Protein AF-A0A948DC99-F1 (afdb_monomer_lite)

Radius of gyration: 34.28 Å; chains: 1; bounding box: 78×72×81 Å

Secondary structure (DSSP, 8-state):
-B-SSSTTPBEEEE-TTT--EEEHHHHHHHS-SS--HHHHHHHHHHHHHHHHHTT------------------------------PPP-------------------PPPP-----PPPPP-PPPPP-----------PPPPP------------GGGS----------------HHHHHHT-

Foldseek 3Di:
DAAPVDGPFDFPAAAPPPRGTHGPVQCVVQVDPRHGPVVSVVVVVVVVCVVVVVVPPPPPPPPPPPPDDDDDDDDDDDDDDDDDDDDDDDPDPPPPPPPDPPPPDPVPDPDPPPPPDDPPPPDPDDPPPDPDDPPDPPDDDDDPDDPDDDPPDDPPPPDPPPPPPDPPDPDPPPPVVVVVVVD

Sequence (183 aa):
MDCDRHPGQTAIGRCLDCGNVICATCVAETGEVLRCASCHEQEVSRIASMMTAGVAKQPRAPRAPKQPREPRARGKKRKGEAEEEAPAPIPGQVMGAPQAPPVAGAQAPPPPVAVPGPPPPSVPGPPPVQPAAPQVPAGPPPPEAMQLREAAAAPPHLQPIQVPPGPVVAAPTADFEELMAEG

pLDDT: mean 71.88, std 16.25, range [45.41, 97.44]

Structure (mmCIF, N/CA/C/O backbone):
data_AF-A0A948DC99-F1
#
_entry.id   AF-A0A948DC99-F1
#
loop_
_atom_site.group_PDB
_atom_site.id
_atom_site.type_symbol
_atom_site.label_atom_id
_atom_site.label_alt_id
_atom_site.label_comp_id
_atom_site.label_asym_id
_atom_site.label_entity_id
_atom_site.label_seq_id
_atom_site.pdbx_PDB_ins_code
_atom_site.Cartn_x
_atom_site.Cartn_y
_atom_site.Cartn_z
_atom_site.occupancy
_atom_site.B_iso_or_equiv
_atom_site.auth_seq_id
_atom_site.auth_comp_id
_atom_site.auth_asym_id
_atom_site.auth_atom_id
_atom_site.pdbx_PDB_model_num
ATOM 1 N N . MET A 1 1 ? 5.212 -11.372 -18.193 1.00 83.88 1 MET A N 1
ATOM 2 C CA . MET A 1 1 ? 4.083 -11.707 -17.303 1.00 83.88 1 MET A CA 1
ATOM 3 C C . MET A 1 1 ? 3.341 -10.413 -17.072 1.00 83.88 1 MET A C 1
ATOM 5 O O . MET A 1 1 ? 3.980 -9.442 -16.676 1.00 83.88 1 MET A O 1
ATOM 9 N N . ASP A 1 2 ? 2.063 -10.381 -17.406 1.00 93.94 2 ASP A N 1
ATOM 10 C CA . ASP A 1 2 ? 1.227 -9.184 -17.316 1.00 93.94 2 ASP A CA 1
ATOM 11 C C . ASP A 1 2 ? 0.557 -9.109 -15.945 1.00 93.94 2 ASP A C 1
ATOM 13 O O . ASP A 1 2 ? 0.348 -10.136 -15.303 1.00 93.94 2 ASP A O 1
ATOM 17 N N . CYS A 1 3 ? 0.268 -7.902 -15.465 1.00 94.75 3 CYS A N 1
ATOM 18 C CA . CYS A 1 3 ? -0.409 -7.714 -14.183 1.00 94.75 3 CYS A CA 1
ATOM 19 C C . CYS A 1 3 ? -1.909 -8.028 -14.289 1.00 94.75 3 CYS A C 1
ATOM 21 O O . CYS A 1 3 ? -2.588 -7.484 -15.156 1.00 94.75 3 CYS A O 1
ATOM 23 N N . ASP A 1 4 ? -2.447 -8.819 -13.353 1.00 91.38 4 ASP A N 1
ATOM 24 C CA . ASP A 1 4 ? -3.874 -9.188 -13.321 1.00 91.38 4 ASP A CA 1
ATOM 25 C C . ASP A 1 4 ? -4.816 -7.985 -13.176 1.00 91.38 4 ASP A C 1
ATOM 27 O O . ASP A 1 4 ? -5.929 -7.985 -13.696 1.00 91.38 4 ASP A O 1
ATOM 31 N N . ARG A 1 5 ? -4.376 -6.940 -12.465 1.00 93.31 5 ARG A N 1
ATOM 32 C CA . ARG A 1 5 ? -5.185 -5.736 -12.213 1.00 93.31 5 ARG A CA 1
ATOM 33 C C . ARG A 1 5 ? -5.091 -4.713 -13.344 1.00 93.31 5 ARG A C 1
ATOM 35 O O . ARG A 1 5 ? -6.040 -3.973 -13.577 1.00 93.31 5 ARG A O 1
ATOM 42 N N . HIS A 1 6 ? -3.956 -4.678 -14.040 1.00 95.00 6 HIS A N 1
ATOM 43 C CA . HIS A 1 6 ? -3.679 -3.729 -15.114 1.00 95.00 6 HIS A CA 1
ATOM 44 C C . HIS A 1 6 ? -3.311 -4.493 -16.392 1.00 95.00 6 HIS A C 1
ATOM 46 O O . HIS A 1 6 ? -2.123 -4.742 -16.630 1.00 95.00 6 HIS A O 1
ATOM 52 N N . PRO A 1 7 ? -4.303 -4.875 -17.219 1.00 94.50 7 PRO A N 1
ATOM 53 C CA . PRO A 1 7 ? -4.042 -5.626 -18.439 1.00 94.50 7 PRO A CA 1
ATOM 54 C C . PRO A 1 7 ? -3.145 -4.824 -19.390 1.00 94.50 7 PRO A C 1
ATOM 56 O O . PRO A 1 7 ? -3.345 -3.628 -19.596 1.00 94.50 7 PRO A O 1
ATOM 59 N N . GLY A 1 8 ? -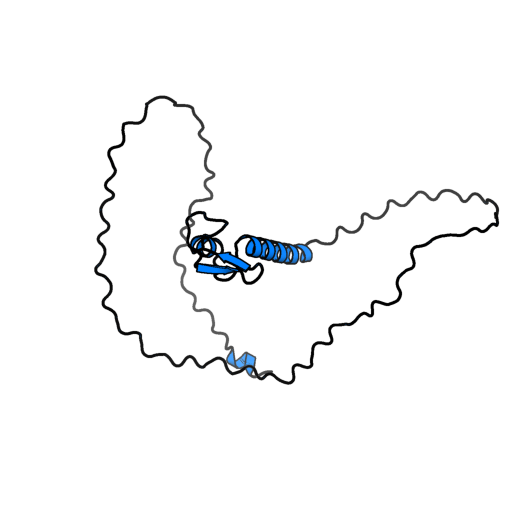2.138 -5.491 -19.959 1.00 95.62 8 GLY A N 1
ATOM 60 C CA . GLY A 1 8 ? -1.146 -4.881 -20.852 1.00 95.62 8 GLY A CA 1
ATOM 61 C C . GLY A 1 8 ? 0.017 -4.181 -20.144 1.00 95.62 8 GLY A C 1
ATOM 62 O O . GLY A 1 8 ? 0.932 -3.706 -20.816 1.00 95.62 8 GLY A O 1
ATOM 63 N N . GLN A 1 9 ? 0.024 -4.129 -18.807 1.00 96.94 9 GLN A N 1
ATOM 64 C CA . GLN A 1 9 ? 1.181 -3.657 -18.051 1.00 96.94 9 GLN A CA 1
ATOM 65 C C . GLN A 1 9 ? 2.099 -4.815 -17.672 1.00 96.94 9 GLN A C 1
ATOM 67 O O . GLN A 1 9 ? 1.670 -5.812 -17.086 1.00 96.94 9 GLN A O 1
ATOM 72 N N . THR A 1 10 ? 3.392 -4.642 -17.944 1.00 97.44 10 THR A N 1
ATOM 73 C CA . THR A 1 10 ? 4.410 -5.631 -17.579 1.00 97.44 10 THR A CA 1
ATOM 74 C C . THR A 1 10 ? 4.595 -5.655 -16.062 1.00 97.44 10 THR A C 1
ATOM 76 O O . THR A 1 10 ? 4.773 -4.616 -15.419 1.00 97.44 10 THR A O 1
ATOM 79 N N . ALA A 1 11 ? 4.557 -6.851 -15.478 1.00 96.94 11 ALA A N 1
ATOM 80 C CA . ALA A 1 11 ? 4.847 -7.039 -14.066 1.00 96.94 11 ALA A CA 1
ATOM 81 C C . ALA A 1 11 ? 6.334 -6.789 -13.774 1.00 96.94 11 ALA A C 1
ATOM 83 O O . ALA A 1 11 ? 7.209 -7.332 -14.448 1.00 96.94 11 ALA A O 1
ATOM 84 N N . ILE A 1 12 ? 6.604 -5.997 -12.738 1.00 95.94 12 ILE A N 1
ATOM 85 C CA . ILE A 1 12 ? 7.949 -5.670 -12.244 1.00 95.94 12 ILE A CA 1
ATOM 86 C C . ILE A 1 12 ? 8.356 -6.537 -11.047 1.00 95.94 12 ILE A C 1
ATOM 88 O O . ILE A 1 12 ? 9.539 -6.655 -10.746 1.00 95.94 12 ILE A O 1
ATOM 92 N N . GLY A 1 13 ? 7.390 -7.161 -10.368 1.00 95.62 13 GLY A N 1
ATOM 93 C CA . GLY A 1 13 ? 7.640 -7.957 -9.170 1.00 95.62 13 GLY A CA 1
ATOM 94 C C . GLY A 1 13 ? 6.459 -8.838 -8.778 1.00 95.62 13 GLY A C 1
ATOM 95 O O . GLY A 1 13 ? 5.474 -8.960 -9.513 1.00 95.62 13 GLY A O 1
ATOM 96 N N . ARG A 1 14 ? 6.570 -9.467 -7.606 1.00 97.12 14 ARG A N 1
ATOM 97 C CA . ARG A 1 14 ? 5.520 -10.288 -6.992 1.00 97.12 14 ARG A CA 1
ATOM 98 C C . ARG A 1 14 ? 5.263 -9.820 -5.567 1.00 97.12 14 ARG A C 1
ATOM 100 O O . ARG A 1 14 ? 6.194 -9.429 -4.870 1.00 97.12 14 ARG A O 1
ATOM 107 N N . CYS A 1 15 ? 4.006 -9.873 -5.151 1.00 96.94 15 CYS A N 1
ATOM 108 C CA . CYS A 1 15 ? 3.595 -9.548 -3.794 1.00 96.94 15 CYS A CA 1
ATOM 109 C C . CYS A 1 15 ? 4.148 -10.570 -2.805 1.00 96.94 15 CYS A C 1
ATOM 111 O O . CYS A 1 15 ? 4.040 -11.772 -3.043 1.00 96.94 15 CYS A O 1
ATOM 113 N N . LEU A 1 16 ? 4.704 -10.089 -1.693 1.00 97.44 16 LEU A N 1
ATOM 114 C CA . LEU A 1 16 ? 5.254 -10.950 -0.646 1.00 97.44 16 LEU A CA 1
ATOM 115 C C . LEU A 1 16 ? 4.183 -11.772 0.080 1.00 97.44 16 LEU A C 1
ATOM 117 O O . LEU A 1 16 ? 4.462 -12.896 0.481 1.00 97.44 16 LEU A O 1
ATOM 121 N N . ASP A 1 17 ? 2.968 -11.238 0.223 1.00 97.19 17 ASP A N 1
ATOM 122 C CA . ASP A 1 17 ? 1.907 -11.887 0.998 1.00 97.19 17 ASP A CA 1
ATOM 123 C C . ASP A 1 17 ? 1.141 -12.949 0.187 1.00 97.19 17 ASP A C 1
ATOM 125 O O . ASP A 1 17 ? 0.870 -14.038 0.685 1.00 97.19 17 ASP A O 1
ATOM 129 N N . CYS A 1 18 ? 0.795 -12.657 -1.074 1.00 97.12 18 CYS A N 1
ATOM 130 C CA . CYS A 1 18 ? -0.033 -13.547 -1.907 1.00 97.12 18 CYS A CA 1
ATOM 131 C C . CYS A 1 18 ? 0.663 -14.103 -3.158 1.00 97.12 18 CYS A C 1
ATOM 133 O O . CYS A 1 18 ? 0.107 -14.970 -3.826 1.00 97.12 18 CYS A O 1
ATOM 135 N N . GLY A 1 19 ? 1.852 -13.609 -3.518 1.00 96.50 19 GLY A N 1
ATOM 136 C CA . GLY A 1 19 ? 2.576 -14.035 -4.721 1.00 96.50 19 GLY A CA 1
ATOM 137 C C . GLY A 1 19 ? 2.069 -13.446 -6.045 1.00 96.50 19 GLY A C 1
ATOM 138 O O . GLY A 1 19 ? 2.703 -13.678 -7.077 1.00 96.50 19 GLY A O 1
ATOM 139 N N . ASN A 1 20 ? 0.981 -12.664 -6.034 1.00 96.25 20 ASN A N 1
ATOM 140 C CA . ASN A 1 20 ? 0.422 -12.040 -7.239 1.00 96.25 20 ASN A CA 1
ATOM 141 C C . ASN A 1 20 ? 1.401 -11.054 -7.885 1.00 96.25 20 ASN A C 1
ATOM 143 O O . ASN A 1 20 ? 2.177 -10.381 -7.203 1.00 96.25 20 ASN A O 1
ATOM 147 N N . VAL A 1 21 ? 1.345 -10.945 -9.209 1.00 96.19 21 VAL A N 1
ATOM 148 C CA . VAL A 1 21 ? 2.227 -10.080 -9.997 1.00 96.19 21 VAL A CA 1
ATOM 149 C C . VAL A 1 21 ? 1.848 -8.600 -9.871 1.00 96.19 21 VAL A C 1
ATOM 151 O O . VAL A 1 21 ? 0.682 -8.220 -9.982 1.00 96.19 21 VAL A O 1
ATOM 154 N N . ILE A 1 22 ? 2.849 -7.746 -9.652 1.00 97.12 22 ILE A N 1
ATOM 155 C CA . ILE A 1 22 ? 2.686 -6.303 -9.423 1.00 97.12 22 ILE A CA 1
ATOM 156 C C . ILE A 1 22 ? 3.314 -5.537 -10.594 1.00 97.12 22 ILE A C 1
ATOM 158 O O . ILE A 1 22 ? 4.442 -5.841 -10.981 1.00 97.12 22 ILE A O 1
ATOM 162 N N . CYS A 1 23 ? 2.619 -4.545 -11.158 1.00 97.44 23 CYS A N 1
ATOM 163 C CA . CYS A 1 23 ? 3.169 -3.611 -12.152 1.00 97.44 23 CYS A CA 1
ATOM 164 C C . CYS A 1 23 ? 3.537 -2.253 -11.530 1.00 97.44 23 CYS A C 1
ATOM 166 O O . CYS A 1 23 ? 3.160 -1.952 -10.398 1.00 97.44 23 CYS A O 1
ATOM 168 N N . ALA A 1 24 ? 4.230 -1.404 -12.295 1.00 96.75 24 ALA A N 1
ATOM 169 C CA . ALA A 1 24 ? 4.615 -0.058 -11.861 1.00 96.75 24 ALA A CA 1
ATOM 170 C C . ALA A 1 24 ? 3.414 0.819 -11.457 1.00 96.75 24 ALA A C 1
ATOM 172 O O . ALA A 1 24 ? 3.513 1.588 -10.507 1.00 96.75 24 ALA A O 1
ATOM 173 N N . THR A 1 25 ? 2.263 0.665 -12.122 1.00 97.00 25 THR A N 1
ATOM 174 C CA . THR A 1 25 ? 1.031 1.388 -11.770 1.00 97.00 25 THR A CA 1
ATOM 175 C C . THR A 1 25 ? 0.516 0.992 -10.389 1.00 97.00 25 THR A C 1
ATOM 177 O O . THR A 1 25 ? 0.200 1.868 -9.597 1.00 97.00 25 THR A O 1
ATOM 180 N N . CYS A 1 26 ? 0.513 -0.305 -10.053 1.00 95.88 26 CYS A N 1
ATOM 181 C CA . CYS A 1 26 ? 0.126 -0.752 -8.713 1.00 95.88 26 CYS A CA 1
ATOM 182 C C . CYS A 1 26 ? 1.015 -0.124 -7.629 1.00 95.88 26 CYS A C 1
ATOM 184 O O . CYS A 1 26 ? 0.493 0.306 -6.608 1.00 95.88 26 CYS A O 1
ATOM 186 N N . VAL A 1 27 ? 2.330 -0.038 -7.864 1.00 96.00 27 VAL A N 1
ATOM 187 C CA . VAL A 1 27 ? 3.274 0.588 -6.921 1.00 96.00 27 VAL A CA 1
ATOM 188 C C . VAL A 1 27 ? 3.043 2.096 -6.809 1.00 96.00 27 VAL A C 1
ATOM 190 O O . VAL A 1 27 ? 3.148 2.644 -5.718 1.00 96.00 27 VAL A O 1
ATOM 193 N N . ALA A 1 28 ? 2.697 2.776 -7.906 1.00 96.75 28 ALA A N 1
ATOM 194 C CA . ALA A 1 28 ? 2.371 4.202 -7.881 1.00 96.75 28 ALA A CA 1
ATOM 195 C C . ALA A 1 28 ? 1.075 4.502 -7.104 1.00 96.75 28 ALA A C 1
ATOM 197 O O . ALA A 1 28 ? 0.980 5.546 -6.466 1.00 96.75 28 ALA A O 1
ATOM 198 N N . GLU A 1 29 ? 0.092 3.597 -7.144 1.00 94.50 29 GLU A N 1
ATOM 199 C CA . GLU A 1 29 ? -1.175 3.751 -6.419 1.00 94.50 29 GLU A CA 1
ATOM 200 C C . GLU A 1 29 ? -1.051 3.444 -4.922 1.00 94.50 29 GLU A C 1
ATOM 202 O O . GLU A 1 29 ? -1.632 4.157 -4.107 1.00 94.50 29 GLU A O 1
ATOM 207 N N . THR A 1 30 ? -0.325 2.385 -4.546 1.00 94.94 30 THR A N 1
ATOM 208 C CA . THR A 1 30 ? -0.189 1.977 -3.135 1.00 94.94 30 THR A CA 1
ATOM 209 C C . THR A 1 30 ? 0.981 2.650 -2.426 1.00 94.94 30 THR A C 1
ATOM 211 O O . THR A 1 30 ? 0.988 2.721 -1.202 1.00 94.94 30 THR A O 1
ATOM 214 N N . GLY A 1 31 ? 1.993 3.107 -3.166 1.00 95.50 31 GLY A N 1
ATOM 215 C CA . GLY A 1 31 ? 3.270 3.551 -2.604 1.00 95.50 31 GLY A CA 1
ATOM 216 C C . GLY A 1 31 ? 4.145 2.410 -2.070 1.00 95.50 31 GLY A C 1
ATOM 217 O O . GLY A 1 31 ? 5.227 2.671 -1.547 1.00 95.50 31 GLY A O 1
ATOM 218 N N . GLU A 1 32 ? 3.722 1.148 -2.213 1.00 93.50 32 GLU A N 1
ATOM 219 C CA . GLU A 1 32 ? 4.455 -0.020 -1.721 1.00 93.50 32 GLU A CA 1
ATOM 220 C C . GLU A 1 32 ? 4.966 -0.902 -2.866 1.00 93.50 32 GLU A C 1
ATOM 222 O O . GLU A 1 32 ? 4.206 -1.404 -3.692 1.00 93.50 32 GLU A O 1
ATOM 227 N N . VAL A 1 33 ? 6.279 -1.152 -2.881 1.00 93.88 33 VAL A N 1
ATOM 228 C CA . VAL A 1 33 ? 6.959 -1.926 -3.939 1.00 93.88 33 VAL A CA 1
ATOM 229 C C . VAL A 1 33 ? 6.684 -3.435 -3.833 1.00 93.88 33 VAL A C 1
ATOM 231 O O . VAL A 1 33 ? 6.764 -4.157 -4.824 1.00 93.88 33 VAL A O 1
ATOM 234 N N . LEU A 1 34 ? 6.365 -3.924 -2.630 1.00 95.00 34 LEU A N 1
ATOM 235 C CA . LEU A 1 34 ? 6.350 -5.355 -2.296 1.00 95.00 34 LEU A CA 1
ATOM 236 C C . LEU A 1 34 ? 4.952 -5.911 -1.976 1.00 95.00 34 LEU A C 1
ATOM 238 O O . LEU A 1 34 ? 4.806 -7.114 -1.733 1.00 95.00 34 LEU A O 1
ATOM 242 N N . ARG A 1 35 ? 3.913 -5.068 -2.013 1.00 96.19 35 ARG A N 1
ATOM 243 C CA . ARG A 1 35 ? 2.524 -5.456 -1.741 1.00 96.19 35 ARG A CA 1
ATOM 244 C C . ARG A 1 35 ? 1.596 -5.092 -2.890 1.00 96.19 35 ARG A C 1
ATOM 246 O O . ARG A 1 35 ? 1.661 -4.001 -3.445 1.00 96.19 35 ARG A O 1
ATOM 253 N N . CYS A 1 36 ? 0.709 -6.019 -3.250 1.00 95.81 36 CYS A N 1
ATOM 254 C CA . CYS A 1 36 ? -0.364 -5.729 -4.195 1.00 95.81 36 CYS A CA 1
ATOM 255 C C . CYS A 1 36 ? -1.460 -4.889 -3.519 1.00 95.81 36 CYS A C 1
ATOM 257 O O . CYS A 1 36 ? -1.585 -4.881 -2.293 1.00 95.81 36 CYS A O 1
ATOM 259 N N . ALA A 1 37 ? -2.295 -4.228 -4.323 1.00 93.69 37 ALA A N 1
ATOM 260 C CA . ALA A 1 37 ? -3.352 -3.355 -3.816 1.00 93.69 37 ALA A CA 1
ATOM 261 C C . ALA A 1 37 ? -4.334 -4.068 -2.873 1.00 93.69 37 ALA A C 1
ATOM 263 O O . ALA A 1 37 ? -4.665 -3.529 -1.826 1.00 93.69 37 ALA A O 1
ATOM 264 N N . SER A 1 38 ? -4.723 -5.311 -3.170 1.00 95.06 38 SER A N 1
ATOM 265 C CA . SER A 1 38 ? -5.659 -6.059 -2.320 1.00 95.06 38 SER A CA 1
ATOM 266 C C . SER A 1 38 ? -5.080 -6.402 -0.944 1.00 95.06 38 SER A C 1
ATOM 268 O O . SER A 1 38 ? -5.785 -6.306 0.057 1.00 95.06 38 SER A O 1
ATOM 270 N N . CYS A 1 39 ? -3.801 -6.790 -0.866 1.00 96.81 39 CYS A N 1
ATOM 271 C CA . CYS A 1 39 ? -3.139 -7.038 0.419 1.00 96.81 39 CYS A CA 1
ATOM 272 C C . CYS A 1 39 ? -2.920 -5.733 1.193 1.00 96.81 39 CYS A C 1
AT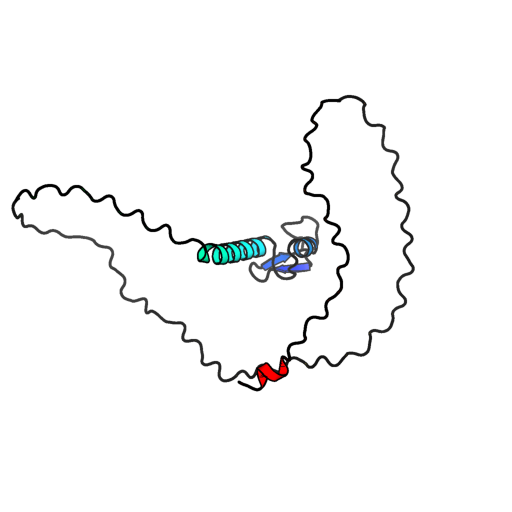OM 274 O O . CYS A 1 39 ? -3.105 -5.708 2.407 1.00 96.81 39 CYS A O 1
ATOM 276 N N . HIS A 1 40 ? -2.593 -4.643 0.494 1.00 96.19 40 HIS A N 1
ATOM 277 C CA . HIS A 1 40 ? -2.476 -3.319 1.097 1.00 96.19 40 HIS A CA 1
ATOM 278 C C . HIS A 1 40 ? -3.814 -2.839 1.693 1.00 96.19 40 HIS A C 1
ATOM 280 O O . HIS A 1 40 ? -3.855 -2.420 2.845 1.00 96.19 40 HIS A O 1
ATOM 286 N N . GLU A 1 41 ? -4.931 -2.973 0.971 1.00 95.56 41 GLU A N 1
ATOM 287 C CA . GLU A 1 41 ? -6.268 -2.615 1.474 1.00 95.56 41 GLU A CA 1
ATOM 288 C C . GLU A 1 41 ? -6.672 -3.431 2.709 1.00 95.56 41 GLU A C 1
ATOM 290 O O . GLU A 1 41 ? -7.229 -2.879 3.660 1.00 95.56 41 GLU A O 1
ATOM 295 N N . GLN A 1 42 ? -6.366 -4.733 2.728 1.00 97.31 42 GLN A N 1
ATOM 296 C CA . GLN A 1 42 ? -6.613 -5.581 3.898 1.00 97.31 42 GLN A CA 1
ATOM 297 C C . GLN A 1 42 ? -5.798 -5.128 5.111 1.00 97.31 42 GLN A C 1
ATOM 299 O O . GLN A 1 42 ? -6.336 -5.068 6.217 1.00 97.31 42 GLN A O 1
ATOM 304 N N . GLU A 1 43 ? -4.528 -4.775 4.912 1.00 96.25 43 GLU A N 1
ATOM 305 C CA . GLU A 1 43 ? -3.672 -4.283 5.990 1.00 96.25 43 GLU A CA 1
ATOM 306 C C . GLU A 1 43 ? -4.156 -2.925 6.514 1.00 96.25 43 GLU A C 1
ATOM 308 O O . GLU A 1 43 ? -4.326 -2.753 7.721 1.00 96.25 43 GLU A O 1
ATOM 313 N N . VAL A 1 44 ? -4.491 -1.987 5.624 1.00 96.19 44 VAL A N 1
ATOM 314 C CA . VAL A 1 44 ? -5.065 -0.689 6.010 1.00 96.19 44 VAL A CA 1
ATOM 315 C C . VAL A 1 44 ? -6.379 -0.880 6.773 1.00 96.19 44 VAL A C 1
ATOM 317 O O . VAL A 1 44 ? -6.584 -0.251 7.811 1.00 96.19 44 VAL A O 1
ATOM 320 N N . SER A 1 45 ? -7.253 -1.785 6.320 1.00 96.25 45 SER A N 1
ATOM 321 C CA . SER A 1 45 ? -8.507 -2.112 7.012 1.00 96.25 45 SER A CA 1
ATOM 322 C C . SER A 1 45 ? -8.264 -2.723 8.398 1.00 96.25 45 SER A C 1
ATOM 324 O O . SER A 1 45 ? -8.944 -2.373 9.372 1.00 96.25 45 SER A O 1
ATOM 326 N N . ARG A 1 46 ? -7.254 -3.589 8.526 1.00 96.12 46 ARG A N 1
ATOM 327 C CA . ARG A 1 46 ? -6.838 -4.181 9.802 1.00 96.12 46 ARG A CA 1
ATOM 328 C C . ARG A 1 46 ? -6.329 -3.117 10.771 1.00 96.12 46 ARG A C 1
ATOM 330 O O . ARG A 1 46 ? -6.788 -3.076 11.912 1.00 96.12 46 ARG A O 1
ATOM 337 N N . ILE A 1 47 ? -5.448 -2.228 10.313 1.00 95.25 47 ILE A N 1
ATOM 338 C CA . ILE A 1 47 ? -4.913 -1.118 11.113 1.00 95.25 47 ILE A CA 1
ATOM 339 C C . ILE A 1 47 ? -6.048 -0.179 11.538 1.00 95.25 47 ILE A C 1
ATOM 341 O O . ILE A 1 47 ? -6.166 0.145 12.720 1.00 95.25 47 ILE A O 1
ATOM 345 N N . ALA A 1 48 ? -6.938 0.193 10.613 1.00 94.88 48 ALA A N 1
ATOM 346 C CA . ALA A 1 48 ? -8.096 1.035 10.907 1.00 94.88 48 ALA A CA 1
ATOM 347 C C . ALA A 1 48 ? -9.019 0.399 11.959 1.00 94.88 48 ALA A C 1
ATOM 349 O O . ALA A 1 48 ? -9.496 1.079 12.874 1.00 94.88 48 ALA A O 1
ATOM 350 N N . SER A 1 49 ? -9.223 -0.918 11.877 1.00 93.81 49 SER A N 1
ATOM 351 C CA . SER A 1 49 ? -9.998 -1.675 12.865 1.00 93.81 49 SER A CA 1
ATOM 352 C C . SER A 1 49 ? -9.328 -1.660 14.239 1.00 93.81 49 SER A C 1
ATOM 354 O O . SER A 1 49 ? -10.001 -1.429 15.242 1.00 93.81 49 SER A O 1
ATOM 356 N N . MET A 1 50 ? -8.005 -1.837 14.300 1.00 91.50 50 MET A N 1
ATOM 357 C CA . MET A 1 50 ? -7.246 -1.784 15.556 1.00 91.50 50 MET A CA 1
ATOM 358 C C . MET A 1 50 ? -7.260 -0.386 16.185 1.00 91.50 50 MET A C 1
ATOM 360 O O . MET A 1 50 ? -7.432 -0.264 17.397 1.00 91.50 50 MET A O 1
ATOM 364 N N . MET A 1 51 ? -7.150 0.668 15.372 1.00 93.06 51 MET A N 1
ATOM 365 C CA . MET A 1 51 ? -7.226 2.054 15.848 1.00 93.06 51 MET A CA 1
ATOM 366 C C . MET A 1 51 ? -8.628 2.412 16.356 1.00 93.06 51 MET A C 1
ATOM 368 O O . MET A 1 51 ? -8.771 3.071 17.385 1.00 93.06 51 MET A O 1
ATOM 372 N N . THR A 1 52 ? -9.676 1.938 15.677 1.00 86.06 52 THR A N 1
ATOM 373 C CA . THR A 1 52 ? -11.068 2.241 16.050 1.00 86.06 52 THR A CA 1
ATOM 374 C C . THR A 1 52 ? -11.532 1.429 17.265 1.00 86.06 52 THR A C 1
ATOM 376 O O . THR A 1 52 ? -12.278 1.939 18.107 1.00 86.06 52 THR A O 1
ATOM 379 N N . ALA A 1 53 ? -11.058 0.188 17.416 1.00 76.19 53 ALA A N 1
ATOM 380 C CA . ALA A 1 53 ? -11.422 -0.690 18.530 1.00 76.19 53 ALA A CA 1
ATOM 381 C C . ALA A 1 53 ? -11.003 -0.140 19.908 1.00 76.19 53 ALA A C 1
ATOM 383 O O . ALA A 1 53 ? -11.654 -0.447 20.904 1.00 76.19 53 ALA A O 1
ATOM 384 N N . GLY A 1 54 ? -9.972 0.711 19.976 1.00 67.56 54 GLY A N 1
ATOM 385 C CA . GLY A 1 54 ? -9.546 1.362 21.221 1.00 67.56 54 GLY A CA 1
ATOM 386 C C . GLY A 1 54 ? -10.445 2.516 21.688 1.00 67.56 54 GLY A C 1
ATOM 387 O O . GLY A 1 54 ? -10.426 2.868 22.867 1.00 67.56 54 GLY A O 1
ATOM 388 N N . VAL A 1 55 ? -11.251 3.102 20.794 1.00 63.03 55 VAL A N 1
ATOM 389 C CA . VAL A 1 55 ? -12.071 4.301 21.083 1.00 63.03 55 VAL A CA 1
ATOM 390 C C . VAL A 1 55 ? -13.554 3.967 21.238 1.00 63.03 55 VAL A C 1
ATOM 392 O O . VAL A 1 55 ? -14.316 4.743 21.827 1.00 63.03 55 VAL A O 1
ATOM 395 N N . ALA A 1 56 ? -13.979 2.786 20.789 1.00 60.47 56 ALA A N 1
ATOM 396 C CA . ALA A 1 56 ? -15.299 2.268 21.097 1.00 60.47 56 ALA A CA 1
ATOM 397 C C . ALA A 1 56 ? -15.369 1.944 22.597 1.00 60.47 56 ALA A C 1
ATOM 399 O O . ALA A 1 56 ? -15.137 0.811 23.020 1.00 60.47 56 ALA A O 1
ATOM 400 N N . LYS A 1 57 ? -15.715 2.952 23.416 1.00 63.44 57 LYS A N 1
ATOM 401 C CA . LYS A 1 57 ? -16.304 2.745 24.743 1.00 63.44 57 LYS A CA 1
ATOM 402 C C . LYS A 1 57 ? -17.335 1.651 24.554 1.00 63.44 57 LYS A C 1
ATOM 404 O O . LYS A 1 57 ? -18.351 1.903 23.904 1.00 63.44 57 LYS A O 1
ATOM 409 N N . GLN A 1 58 ? -17.032 0.455 25.063 1.00 65.81 58 GLN A N 1
ATOM 410 C CA . GLN A 1 58 ? -17.945 -0.674 25.007 1.00 65.81 58 GLN A CA 1
ATOM 411 C C . GLN A 1 58 ? -19.328 -0.124 25.353 1.00 65.81 58 GLN A C 1
ATOM 413 O O . GLN A 1 58 ? -19.440 0.516 26.410 1.00 65.81 58 GLN A O 1
ATOM 418 N N . PRO A 1 59 ? -20.342 -0.257 24.476 1.00 65.81 59 PRO A N 1
ATOM 419 C CA . PRO A 1 59 ? -21.679 0.192 24.805 1.00 65.81 59 PRO A CA 1
ATOM 420 C C . PRO A 1 59 ? -22.019 -0.507 26.108 1.00 65.81 59 PRO A C 1
ATOM 422 O O . PRO A 1 59 ? -22.114 -1.734 26.157 1.00 65.81 59 PRO A O 1
ATOM 425 N N . ARG A 1 60 ? -22.053 0.278 27.193 1.00 70.88 60 ARG A N 1
ATOM 426 C CA . ARG A 1 60 ? -22.326 -0.223 28.535 1.00 70.88 60 ARG A CA 1
ATOM 427 C C . ARG A 1 60 ? -23.588 -1.041 28.374 1.00 70.88 60 ARG A C 1
ATOM 429 O O . ARG A 1 60 ? -24.595 -0.458 27.970 1.00 70.88 60 ARG A O 1
ATOM 436 N N . ALA A 1 61 ? -23.490 -2.355 28.602 1.00 70.50 61 ALA A N 1
ATOM 437 C CA . ALA A 1 61 ? -24.597 -3.269 28.375 1.00 70.50 61 ALA A CA 1
ATOM 438 C C . ALA A 1 61 ? -25.863 -2.601 28.926 1.00 70.50 61 ALA A C 1
ATOM 440 O O . ALA A 1 61 ? -25.829 -2.163 30.088 1.00 70.50 61 ALA A O 1
ATOM 441 N N . PRO A 1 62 ? -26.905 -2.394 28.094 1.00 73.06 62 PRO A N 1
ATOM 442 C CA . PRO A 1 62 ? -28.108 -1.709 28.531 1.00 73.06 62 PRO A CA 1
ATOM 443 C C . PRO A 1 62 ? -28.551 -2.418 29.798 1.00 73.06 62 PRO A C 1
ATOM 445 O O . PRO A 1 62 ? -28.746 -3.634 29.790 1.00 73.06 62 PRO A O 1
ATOM 448 N N . ARG A 1 63 ? -28.563 -1.681 30.919 1.00 73.19 63 ARG A N 1
ATOM 449 C CA . ARG A 1 63 ? -28.906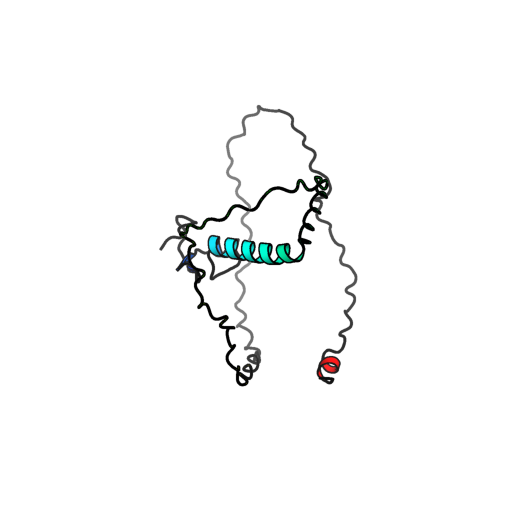 -2.249 32.223 1.00 73.19 63 ARG A CA 1
ATOM 450 C C . ARG A 1 63 ? -30.208 -2.999 32.019 1.00 73.19 63 ARG A C 1
ATOM 452 O O . ARG A 1 63 ? -31.197 -2.366 31.654 1.00 73.19 63 ARG A O 1
ATOM 459 N N . ALA A 1 64 ? -30.167 -4.321 32.196 1.00 74.62 64 ALA A N 1
ATOM 460 C CA . ALA A 1 64 ? -31.333 -5.159 31.994 1.00 74.62 64 ALA A CA 1
ATOM 461 C C . ALA A 1 64 ? -32.506 -4.506 32.743 1.00 74.62 64 ALA A C 1
ATOM 463 O O . ALA A 1 64 ? -32.342 -4.176 33.929 1.00 74.62 64 ALA A O 1
ATOM 464 N N . PRO A 1 65 ? -33.637 -4.228 32.069 1.00 74.31 65 PRO A N 1
ATOM 465 C CA . PRO A 1 65 ? -34.798 -3.663 32.733 1.00 74.31 65 PRO A CA 1
ATOM 466 C C . PRO A 1 65 ? -35.123 -4.583 33.905 1.00 74.31 65 PRO A C 1
ATOM 468 O O . PRO A 1 65 ? -35.258 -5.794 33.724 1.00 74.31 65 PRO A O 1
ATOM 471 N N . LYS A 1 66 ? -35.136 -4.017 35.120 1.00 71.00 66 LYS A N 1
ATOM 472 C CA . LYS A 1 66 ? -35.460 -4.741 36.352 1.00 71.00 66 LYS A CA 1
ATOM 473 C C . LYS A 1 66 ? -36.765 -5.482 36.103 1.00 71.00 66 LYS A C 1
ATOM 475 O O . LYS A 1 66 ? -37.814 -4.847 36.049 1.00 71.00 66 LYS A O 1
ATOM 480 N N . GLN A 1 67 ? -36.687 -6.798 35.921 1.00 69.44 67 GLN A N 1
ATOM 481 C CA . GLN A 1 67 ? -37.892 -7.587 35.759 1.00 69.44 67 GLN A CA 1
ATOM 482 C C . GLN A 1 67 ? -38.738 -7.416 37.028 1.00 69.44 67 GLN A C 1
ATOM 484 O O . GLN A 1 67 ? -38.198 -7.539 38.138 1.00 69.44 67 GLN A O 1
ATOM 489 N N . PRO A 1 68 ? -40.032 -7.080 36.891 1.00 70.12 68 PRO A N 1
ATOM 490 C CA . PRO A 1 68 ? -40.967 -7.090 38.001 1.00 70.12 68 PRO A CA 1
ATOM 491 C C . PRO A 1 68 ? -40.900 -8.461 38.672 1.00 70.12 68 PRO A C 1
ATOM 493 O O . PRO A 1 68 ? -41.078 -9.488 38.024 1.00 70.12 68 PRO A O 1
ATOM 496 N N . ARG A 1 69 ? -40.570 -8.485 39.967 1.00 60.34 69 ARG A N 1
ATOM 497 C CA . ARG A 1 69 ? -40.558 -9.716 40.757 1.00 60.34 69 ARG A CA 1
ATOM 498 C C . ARG A 1 69 ? -41.961 -10.309 40.750 1.00 60.34 69 ARG A C 1
ATOM 500 O O . ARG A 1 69 ? -42.840 -9.793 41.436 1.00 60.34 69 ARG A O 1
ATOM 507 N N . GLU A 1 70 ? -42.147 -11.407 40.031 1.00 61.84 70 GLU A N 1
ATOM 508 C CA . GLU A 1 70 ? -43.346 -12.216 40.185 1.00 61.84 70 GLU A CA 1
ATOM 509 C C . GLU A 1 70 ? -43.362 -12.860 41.586 1.00 61.84 70 GLU A C 1
ATOM 511 O O . GLU A 1 70 ? -42.323 -13.320 42.088 1.00 6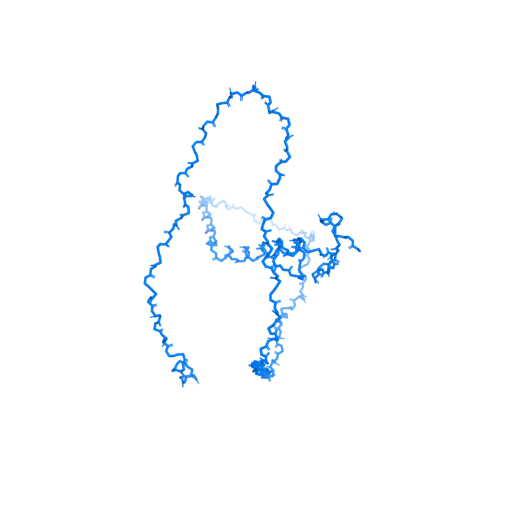1.84 70 GLU A O 1
ATOM 516 N N . PRO A 1 71 ? -44.520 -12.870 42.268 1.00 59.25 71 PRO A N 1
ATOM 517 C CA . PRO A 1 71 ? -44.664 -13.492 43.573 1.00 59.25 71 PRO A CA 1
ATOM 518 C C . PRO A 1 71 ? -44.503 -15.012 43.454 1.00 59.25 71 PRO A C 1
ATOM 520 O O . PRO A 1 71 ? -45.185 -15.688 42.688 1.00 59.25 71 PRO A O 1
ATOM 523 N N . ARG A 1 72 ? -43.578 -15.554 44.251 1.00 51.97 72 ARG A N 1
ATOM 524 C CA . ARG A 1 72 ? -43.262 -16.983 44.342 1.00 51.97 72 ARG A CA 1
ATOM 525 C C . ARG A 1 72 ? -44.509 -17.819 44.648 1.00 51.97 72 ARG A C 1
ATOM 527 O O . ARG A 1 72 ? -44.940 -17.887 45.798 1.00 51.97 72 ARG A O 1
ATOM 534 N N . ALA A 1 73 ? -45.002 -18.555 43.657 1.00 49.94 73 ALA A N 1
ATOM 535 C CA . ALA A 1 73 ? -45.882 -19.691 43.887 1.00 49.94 73 ALA A CA 1
ATOM 536 C C . ALA A 1 73 ? -45.041 -20.919 44.278 1.00 49.94 73 ALA A C 1
ATOM 538 O O . ALA A 1 73 ? -44.202 -21.408 43.521 1.00 49.94 73 ALA A O 1
ATOM 539 N N . ARG A 1 74 ? -45.257 -21.417 45.501 1.00 55.88 74 ARG A N 1
ATOM 540 C CA . ARG A 1 74 ? -44.777 -22.724 45.975 1.00 55.88 74 ARG A CA 1
ATOM 541 C C . ARG A 1 74 ? -45.339 -23.825 45.067 1.00 55.88 74 ARG A C 1
ATOM 543 O O . ARG A 1 74 ? -46.540 -24.067 45.089 1.00 55.88 74 ARG A O 1
ATOM 550 N N . GLY A 1 75 ? -44.479 -24.541 44.344 1.00 52.69 75 GLY A N 1
ATOM 551 C CA . GLY A 1 75 ? -44.904 -25.627 43.458 1.00 52.69 75 GLY A CA 1
ATOM 552 C C . GLY A 1 75 ? -43.888 -26.761 43.338 1.00 52.69 75 GLY A C 1
ATOM 553 O O . GLY A 1 75 ? -42.986 -26.699 42.522 1.00 52.69 75 GLY A O 1
ATOM 554 N N . LYS A 1 76 ? -44.068 -27.776 44.191 1.00 52.28 76 LYS A N 1
ATOM 555 C CA . LYS A 1 76 ? -43.756 -29.214 44.042 1.00 52.28 76 LYS A CA 1
ATOM 556 C C . LYS A 1 76 ? -42.562 -29.665 43.171 1.00 52.28 76 LYS A C 1
ATOM 558 O O . LYS A 1 76 ? -42.627 -29.708 41.950 1.00 52.28 76 LYS A O 1
ATOM 563 N N . LYS A 1 77 ? -41.577 -30.238 43.882 1.00 53.03 77 LYS A N 1
ATOM 564 C CA . LYS A 1 77 ? -40.692 -31.344 43.470 1.00 53.03 77 LYS A CA 1
ATOM 565 C C . LYS A 1 77 ? -41.376 -32.308 42.486 1.00 53.03 77 LYS A C 1
ATOM 567 O O . LYS A 1 77 ? -42.350 -32.966 42.860 1.00 53.03 77 LYS A O 1
ATOM 572 N N . ARG A 1 78 ? -40.775 -32.499 41.312 1.00 53.22 78 ARG A N 1
ATOM 573 C CA . ARG A 1 78 ? -40.793 -33.779 40.598 1.00 53.22 78 ARG A CA 1
ATOM 574 C C . ARG A 1 78 ? -39.364 -34.193 40.259 1.00 53.22 78 ARG A C 1
ATOM 576 O O . ARG A 1 78 ? -38.510 -33.361 39.985 1.00 53.22 78 ARG A O 1
ATOM 583 N N . LYS A 1 79 ? -39.158 -35.492 40.433 1.00 58.19 79 LYS A N 1
ATOM 584 C CA . LYS A 1 79 ? -37.940 -36.296 40.365 1.00 58.19 79 LYS A CA 1
ATOM 585 C C . LYS A 1 79 ? -37.999 -37.089 39.051 1.00 58.19 79 LYS A C 1
ATOM 587 O O . LYS A 1 79 ? -39.091 -37.545 38.715 1.00 58.19 79 LYS A O 1
ATOM 592 N N . GLY A 1 80 ? -36.859 -37.258 38.383 1.00 49.34 80 GLY A N 1
ATOM 593 C CA . GLY A 1 80 ? -36.656 -38.043 37.150 1.00 49.34 80 GLY A CA 1
ATOM 594 C C . GLY A 1 80 ? -35.926 -37.179 36.115 1.00 49.34 80 GLY A C 1
ATOM 595 O O . GLY A 1 80 ? -36.513 -36.200 35.671 1.00 49.34 80 GLY A O 1
ATOM 596 N N . GLU A 1 81 ? -34.610 -37.270 35.897 1.00 45.59 81 GLU A N 1
ATOM 597 C CA . GLU A 1 81 ? -33.767 -38.381 35.384 1.00 45.59 81 GLU A CA 1
ATOM 598 C C . GLU A 1 81 ? -34.106 -38.805 33.945 1.00 45.59 81 GLU A C 1
ATOM 600 O O . GLU A 1 81 ? -35.076 -39.529 33.735 1.00 45.59 81 GLU A O 1
ATOM 605 N N . ALA A 1 82 ? -33.297 -38.293 33.002 1.00 47.09 82 ALA A N 1
ATOM 606 C CA . ALA A 1 82 ? -32.775 -38.863 31.741 1.00 47.09 82 ALA A CA 1
ATOM 607 C C . ALA A 1 82 ? -32.126 -37.673 30.972 1.00 47.09 82 ALA A C 1
ATOM 609 O O . ALA A 1 82 ? -32.826 -36.700 30.696 1.00 47.09 82 ALA A O 1
ATOM 610 N N . GLU A 1 83 ? -30.794 -37.513 30.874 1.00 50.16 83 GLU A N 1
ATOM 611 C CA . GLU A 1 83 ? -29.863 -38.237 29.963 1.00 50.16 83 GLU A CA 1
ATOM 612 C C . GLU A 1 83 ? -30.326 -38.013 28.506 1.00 50.16 83 GLU A C 1
ATOM 614 O O . GLU A 1 83 ? -31.484 -38.262 28.207 1.00 50.16 83 GLU A O 1
ATOM 619 N N . GLU A 1 84 ? -29.619 -37.428 27.539 1.00 45.41 84 GLU A N 1
ATOM 620 C CA . GLU A 1 84 ? -28.229 -37.477 27.064 1.00 45.41 84 GLU A CA 1
ATOM 621 C C . GLU A 1 84 ? -28.252 -36.475 25.870 1.00 45.41 84 GLU A C 1
ATOM 623 O O . GLU A 1 84 ? -29.240 -36.426 25.144 1.00 45.41 84 GLU A O 1
ATOM 628 N N . GLU A 1 85 ? -27.392 -35.479 25.677 1.00 48.19 85 GLU A N 1
ATOM 629 C CA . GLU A 1 85 ? -26.063 -35.589 25.083 1.00 48.19 85 GLU A CA 1
ATOM 630 C C . GLU A 1 85 ? -25.532 -34.143 25.007 1.00 48.19 85 GLU A C 1
ATOM 632 O O . GLU A 1 85 ? -26.060 -33.287 24.292 1.00 48.19 85 GLU A O 1
ATOM 637 N N . ALA A 1 86 ? -24.533 -33.834 25.828 1.00 55.06 86 ALA A N 1
ATOM 638 C CA . ALA A 1 86 ? -23.806 -32.576 25.764 1.00 55.06 86 ALA A CA 1
ATOM 639 C C . ALA A 1 86 ? -22.561 -32.796 24.894 1.00 55.06 86 ALA A C 1
ATOM 641 O O . ALA A 1 86 ? -21.819 -33.745 25.162 1.00 55.06 86 ALA A O 1
ATOM 642 N N . PRO A 1 87 ? -22.257 -31.935 23.905 1.00 60.97 87 PRO A N 1
ATOM 643 C CA . PRO A 1 87 ? -20.936 -31.947 23.300 1.00 60.97 87 PRO A CA 1
ATOM 644 C C . PRO A 1 87 ? -19.913 -31.579 24.381 1.00 60.97 87 PRO A C 1
ATOM 646 O O . PRO A 1 87 ? -19.984 -30.518 25.005 1.00 60.97 87 PRO A O 1
ATOM 649 N N . ALA A 1 88 ? -18.995 -32.509 24.633 1.00 59.38 88 ALA A N 1
ATOM 650 C CA . ALA A 1 88 ? -17.945 -32.394 25.629 1.00 59.38 88 ALA A CA 1
ATOM 651 C C . ALA A 1 88 ? -17.150 -31.080 25.476 1.00 59.38 88 ALA A C 1
ATOM 653 O O . ALA A 1 88 ? -16.717 -30.750 24.367 1.00 59.38 88 ALA A O 1
ATOM 654 N N . PRO A 1 89 ? -16.873 -30.345 26.568 1.00 58.59 89 PRO A N 1
ATOM 655 C CA . PRO A 1 89 ? -15.808 -29.359 26.554 1.00 58.59 89 PRO A CA 1
ATOM 656 C C . PRO A 1 89 ? -14.481 -30.112 26.461 1.00 58.59 89 PRO A C 1
ATOM 658 O O . PRO A 1 89 ? -14.122 -30.861 27.364 1.00 58.59 89 PRO A O 1
ATOM 661 N N . ILE A 1 90 ? -13.766 -29.920 25.356 1.00 61.91 90 ILE A N 1
ATOM 662 C CA . ILE A 1 90 ? -12.414 -30.433 25.129 1.00 61.91 90 ILE A CA 1
ATOM 663 C C . ILE A 1 90 ? -11.504 -29.877 26.245 1.00 61.91 90 ILE A C 1
ATOM 665 O O . ILE A 1 90 ? -11.229 -28.673 26.247 1.00 61.91 90 ILE A O 1
ATOM 669 N N . PRO A 1 91 ? -11.013 -30.692 27.198 1.00 54.12 91 PRO A N 1
ATOM 670 C CA . PRO A 1 91 ? -10.035 -30.255 28.178 1.00 54.12 91 PRO A CA 1
ATOM 671 C C . PRO A 1 91 ? -8.656 -30.506 27.575 1.00 54.12 91 PRO A C 1
ATOM 673 O O . PRO A 1 91 ? -8.179 -31.638 27.560 1.00 54.12 91 PRO A O 1
ATOM 676 N N . GLY A 1 92 ? -8.017 -29.476 27.020 1.00 56.44 92 GLY A N 1
ATOM 677 C CA . GLY A 1 92 ? -6.670 -29.701 26.495 1.00 56.44 92 GLY A CA 1
ATOM 678 C C . GLY A 1 92 ? -6.021 -28.644 25.624 1.00 56.44 92 GLY A C 1
ATOM 679 O O . GLY A 1 92 ? -4.926 -28.909 25.143 1.00 56.44 92 GLY A O 1
ATOM 680 N N . GLN A 1 93 ? -6.596 -27.456 25.424 1.00 50.53 93 GLN A N 1
ATOM 681 C CA . GLN A 1 93 ? -5.798 -26.360 24.868 1.00 50.53 93 GLN A CA 1
ATOM 682 C C . GLN A 1 93 ? -5.170 -25.574 26.004 1.00 50.53 93 GLN A C 1
ATOM 684 O O . GLN A 1 93 ? -5.687 -24.578 26.505 1.00 50.53 93 GLN A O 1
ATOM 689 N N . VAL A 1 94 ? -4.039 -26.131 26.432 1.00 55.88 94 VAL A N 1
ATOM 690 C CA . VAL A 1 94 ? -2.962 -25.436 27.113 1.00 55.88 94 VAL A CA 1
ATOM 691 C C . VAL A 1 94 ? -2.867 -24.010 26.581 1.00 55.88 94 VAL A C 1
ATOM 693 O O . VAL A 1 94 ? -2.646 -23.779 25.394 1.00 55.88 94 VAL A O 1
ATOM 696 N N . MET A 1 95 ? -3.036 -23.044 27.481 1.00 50.75 95 MET A N 1
ATOM 697 C CA . MET A 1 95 ? -2.503 -21.705 27.294 1.00 50.75 95 MET A CA 1
ATOM 698 C C . MET A 1 95 ? -0.979 -21.835 27.230 1.00 50.75 95 MET A C 1
ATOM 700 O O . MET A 1 95 ? -0.270 -21.621 28.209 1.00 50.75 95 MET A O 1
ATOM 704 N N . GLY A 1 96 ? -0.480 -22.246 26.067 1.00 47.72 96 GLY A N 1
ATOM 705 C CA . GLY A 1 96 ? 0.876 -21.975 25.651 1.00 47.72 96 GLY A CA 1
ATOM 706 C C . GLY A 1 96 ? 0.934 -20.484 25.389 1.00 47.72 96 GLY A C 1
ATOM 707 O O . GLY A 1 96 ? 0.668 -20.030 24.280 1.00 47.72 96 GLY A O 1
ATOM 708 N N . ALA A 1 97 ? 1.242 -19.714 26.432 1.00 55.19 97 ALA A N 1
ATOM 709 C CA . ALA A 1 97 ? 1.874 -18.428 26.220 1.00 55.19 97 ALA A CA 1
ATOM 710 C C . ALA A 1 97 ? 3.018 -18.671 25.220 1.00 55.19 97 ALA A C 1
ATOM 712 O O . ALA A 1 97 ? 3.785 -19.618 25.437 1.00 55.19 97 ALA A O 1
ATOM 713 N N . PRO A 1 98 ? 3.146 -17.899 24.128 1.00 54.97 98 PRO A N 1
ATOM 714 C CA . PRO A 1 98 ? 4.389 -17.910 23.386 1.00 54.97 98 PRO A CA 1
ATOM 715 C C . PRO A 1 98 ? 5.452 -17.467 24.386 1.00 54.97 98 PRO A C 1
ATOM 717 O O . PRO A 1 98 ? 5.523 -16.302 24.776 1.00 54.97 98 PRO A O 1
ATOM 720 N N . GLN A 1 99 ? 6.216 -18.435 24.886 1.00 53.38 99 GLN A N 1
ATOM 721 C CA . GLN A 1 99 ? 7.439 -18.164 25.600 1.00 53.38 99 GLN A CA 1
ATOM 722 C C . GLN A 1 99 ? 8.316 -17.511 24.540 1.00 53.38 99 GLN A C 1
ATOM 724 O O . GLN A 1 99 ? 8.842 -18.183 23.652 1.00 53.38 99 GLN A O 1
ATOM 729 N N . ALA A 1 100 ? 8.343 -16.177 24.545 1.00 57.84 100 ALA A N 1
ATOM 730 C CA . ALA A 1 100 ? 9.292 -15.436 23.748 1.00 57.84 100 ALA A CA 1
ATOM 731 C C . ALA A 1 100 ? 10.667 -16.033 24.082 1.00 57.84 100 ALA A C 1
ATOM 733 O O . ALA A 1 100 ? 10.973 -16.185 25.272 1.00 57.84 100 ALA A O 1
ATOM 734 N N . PRO A 1 101 ? 11.465 -16.444 23.082 1.00 63.16 101 PRO A N 1
ATOM 735 C CA . PRO A 1 101 ? 12.819 -16.879 23.363 1.00 63.16 101 PRO A CA 1
ATOM 736 C C . PRO A 1 101 ? 13.508 -15.762 24.159 1.00 63.16 101 PRO A C 1
ATOM 738 O O . PRO A 1 101 ? 13.263 -14.584 23.868 1.00 63.16 101 PRO A O 1
ATOM 741 N N . PRO A 1 102 ? 14.354 -16.079 25.156 1.00 56.69 102 PRO A N 1
ATOM 742 C CA . PRO A 1 102 ? 15.272 -15.082 25.663 1.00 56.69 102 PRO A CA 1
ATOM 743 C C . PRO A 1 102 ? 16.099 -14.641 24.457 1.00 56.69 102 PRO A C 1
ATOM 745 O O . PRO A 1 102 ? 16.938 -15.389 23.954 1.00 56.69 102 PRO A O 1
ATOM 748 N N . VAL A 1 103 ? 15.816 -13.443 23.949 1.00 53.69 103 VAL A N 1
ATOM 749 C CA . VAL A 1 103 ? 16.718 -12.715 23.066 1.00 53.69 103 VAL A CA 1
ATOM 750 C C . VAL A 1 103 ? 17.939 -12.393 23.917 1.00 53.69 103 VAL A C 1
ATOM 752 O O . VAL A 1 103 ? 18.065 -11.322 24.501 1.00 53.69 103 VAL A O 1
ATOM 755 N N . ALA A 1 104 ? 18.805 -13.397 24.065 1.00 51.62 104 ALA A N 1
ATOM 756 C CA . ALA A 1 104 ? 20.168 -13.227 24.506 1.00 51.62 104 ALA A CA 1
ATOM 757 C C . ALA A 1 104 ? 20.748 -12.143 23.610 1.00 51.62 104 ALA A C 1
ATOM 759 O O . ALA A 1 104 ? 20.817 -12.349 22.401 1.00 51.62 104 ALA A O 1
ATOM 760 N N . GLY A 1 105 ? 21.035 -10.992 24.225 1.00 55.22 105 GLY A N 1
ATOM 761 C CA . GLY A 1 105 ? 21.540 -9.761 23.632 1.00 55.22 105 GLY A CA 1
ATOM 762 C C . GLY A 1 105 ? 22.003 -9.906 22.192 1.00 55.22 105 GLY A C 1
ATOM 763 O O . GLY A 1 105 ? 23.198 -10.022 21.929 1.00 55.22 105 GLY A O 1
ATOM 764 N N . ALA A 1 106 ? 21.054 -9.834 21.258 1.00 50.84 106 ALA A N 1
ATOM 765 C CA . ALA A 1 106 ? 21.354 -9.407 19.912 1.00 50.84 106 ALA A CA 1
ATOM 766 C C . ALA A 1 106 ? 21.633 -7.917 20.060 1.00 50.84 106 ALA A C 1
ATOM 768 O O . ALA A 1 106 ? 20.741 -7.079 19.951 1.00 50.84 106 ALA A O 1
ATOM 769 N N . GLN A 1 107 ? 22.870 -7.623 20.458 1.00 57.50 107 GLN A N 1
ATOM 770 C CA . GLN A 1 107 ? 23.481 -6.321 20.321 1.00 57.50 107 GLN A CA 1
ATOM 771 C C . GLN A 1 107 ? 23.171 -5.916 18.886 1.00 57.50 107 GLN A C 1
ATOM 773 O O . GLN A 1 107 ? 23.662 -6.549 17.948 1.00 57.50 107 GLN A O 1
ATOM 778 N N . ALA A 1 108 ? 22.222 -4.988 18.729 1.00 57.34 108 ALA A N 1
ATOM 779 C CA . ALA A 1 108 ? 21.866 -4.481 17.422 1.00 57.34 108 ALA A CA 1
ATOM 780 C C . ALA A 1 108 ? 23.197 -4.094 16.773 1.00 57.34 108 ALA A C 1
ATOM 782 O O . ALA A 1 108 ? 23.969 -3.371 17.418 1.00 57.34 108 ALA A O 1
ATOM 783 N N . PRO A 1 109 ? 23.533 -4.630 15.583 1.00 61.62 109 PRO A N 1
ATOM 784 C CA . PRO A 1 109 ? 24.716 -4.155 14.897 1.00 61.62 109 PRO A CA 1
ATOM 785 C C . PRO A 1 109 ? 24.580 -2.632 14.854 1.00 61.62 109 PRO A C 1
ATOM 787 O O . PRO A 1 109 ? 23.474 -2.146 14.573 1.00 61.62 109 PRO A O 1
ATOM 790 N N . PRO A 1 110 ? 25.633 -1.881 15.224 1.00 73.62 110 P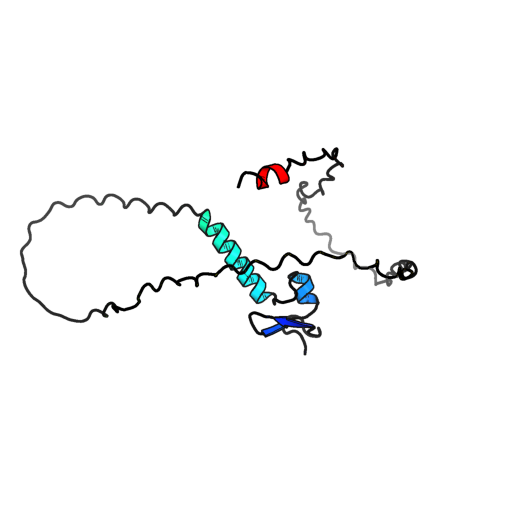RO A N 1
ATOM 791 C CA . PRO A 1 110 ? 25.567 -0.434 15.155 1.00 73.62 110 PRO A CA 1
ATOM 792 C C . PRO A 1 110 ? 25.036 -0.070 13.767 1.00 73.62 110 PRO A C 1
ATOM 794 O O . PRO A 1 110 ? 25.401 -0.749 12.794 1.00 73.62 110 PRO A O 1
ATOM 797 N N . PRO A 1 111 ? 24.139 0.930 13.662 1.00 72.75 111 PRO A N 1
ATOM 798 C CA . PRO A 1 111 ? 23.668 1.373 12.361 1.00 72.75 111 PRO A CA 1
ATOM 799 C C . PRO A 1 111 ? 24.900 1.556 11.474 1.00 72.75 111 PRO A C 1
ATOM 801 O O . PRO A 1 111 ? 25.911 2.067 11.975 1.00 72.75 111 PRO A O 1
ATOM 804 N N . PRO A 1 112 ? 24.878 1.082 10.213 1.00 70.62 112 PRO A N 1
ATOM 805 C CA . PRO A 1 112 ? 26.011 1.275 9.331 1.00 70.62 112 PRO A CA 1
ATOM 806 C C . PRO A 1 112 ? 26.309 2.765 9.356 1.00 70.62 112 PRO A C 1
ATOM 808 O O . PRO A 1 112 ? 25.459 3.576 8.988 1.00 70.62 112 PRO A O 1
ATOM 811 N N . VAL A 1 113 ? 27.479 3.118 9.891 1.00 68.12 113 VAL A N 1
ATOM 812 C CA . VAL A 1 113 ? 27.958 4.490 9.867 1.00 68.12 113 VAL A CA 1
ATOM 813 C C . VAL A 1 113 ? 27.942 4.835 8.393 1.00 68.12 113 VAL A C 1
ATOM 815 O O . VAL A 1 113 ? 28.658 4.208 7.610 1.00 68.12 113 VAL A O 1
ATOM 818 N N . ALA A 1 114 ? 27.032 5.726 8.004 1.00 59.06 114 ALA A N 1
ATOM 819 C CA . ALA A 1 114 ? 26.937 6.198 6.643 1.00 59.06 114 ALA A CA 1
ATOM 820 C C . ALA A 1 114 ? 28.239 6.947 6.383 1.00 59.06 114 ALA A C 1
ATOM 822 O O . ALA A 1 114 ? 28.354 8.137 6.664 1.00 59.06 114 ALA A O 1
ATOM 823 N N . VAL A 1 115 ? 29.258 6.217 5.925 1.00 69.56 115 VAL A N 1
ATOM 824 C CA . VAL A 1 115 ? 30.444 6.813 5.341 1.00 69.56 115 VAL A CA 1
ATOM 825 C C . VAL A 1 115 ? 29.883 7.650 4.201 1.00 69.56 115 VAL A C 1
ATOM 827 O O . VAL A 1 115 ? 29.235 7.067 3.324 1.00 69.56 115 VAL A O 1
ATOM 830 N N . PRO A 1 116 ? 30.023 8.986 4.232 1.00 71.00 116 PRO A N 1
ATOM 831 C CA . PRO A 1 116 ? 29.584 9.812 3.127 1.00 71.00 116 PRO A CA 1
ATOM 832 C C . PRO A 1 116 ? 30.316 9.294 1.895 1.00 71.00 116 PRO A C 1
ATOM 834 O O . PRO A 1 116 ? 31.534 9.434 1.767 1.00 71.00 116 PRO A O 1
ATOM 837 N N . GLY A 1 117 ? 29.573 8.587 1.043 1.00 71.06 117 GLY A N 1
ATOM 838 C CA . GLY A 1 117 ? 30.090 8.116 -0.223 1.00 71.06 117 GLY A CA 1
ATOM 839 C C . GLY A 1 117 ? 30.602 9.327 -0.999 1.00 71.06 117 GLY A C 1
ATOM 840 O O . GLY A 1 117 ? 30.052 10.424 -0.839 1.00 71.06 117 GLY A O 1
ATOM 841 N N . PRO A 1 118 ? 31.655 9.165 -1.814 1.00 77.44 118 PRO A N 1
ATOM 842 C CA . PRO A 1 118 ? 32.080 10.233 -2.702 1.00 77.44 118 PRO A CA 1
ATOM 843 C C . PRO A 1 118 ? 30.851 10.745 -3.467 1.00 77.44 118 PRO A C 1
ATOM 845 O O . PRO A 1 118 ? 30.017 9.927 -3.878 1.00 77.44 118 PRO A O 1
ATOM 848 N N . PRO A 1 119 ? 30.696 12.073 -3.617 1.00 77.25 119 PRO A N 1
ATOM 849 C CA . PRO A 1 119 ? 29.559 12.627 -4.330 1.00 77.25 119 PRO A CA 1
ATOM 850 C C . PRO A 1 119 ? 29.472 11.951 -5.702 1.00 77.25 119 PRO A C 1
ATOM 852 O O . PRO A 1 119 ? 30.516 11.723 -6.330 1.00 77.25 119 PRO A O 1
ATOM 855 N N . PRO A 1 120 ? 28.262 11.589 -6.165 1.00 77.75 120 PRO A N 1
ATOM 856 C CA . PRO A 1 120 ? 28.116 11.014 -7.490 1.00 77.75 120 PRO A CA 1
ATOM 857 C C . PRO A 1 120 ? 28.771 11.957 -8.508 1.00 77.75 120 PRO A C 1
ATOM 859 O O . PRO A 1 120 ? 28.701 13.182 -8.334 1.00 77.75 120 PRO A O 1
ATOM 862 N N . PRO A 1 121 ? 29.427 11.420 -9.555 1.00 75.19 121 PRO A N 1
ATOM 863 C CA . PRO A 1 121 ? 29.959 12.258 -10.614 1.00 75.19 121 PRO A CA 1
ATOM 864 C C . PRO A 1 121 ? 28.830 13.161 -11.100 1.00 75.19 121 PRO A C 1
ATOM 866 O O . PRO A 1 121 ? 27.726 12.684 -11.369 1.00 75.19 121 PRO A O 1
ATOM 869 N N . SER A 1 122 ? 29.095 14.467 -11.147 1.00 74.50 122 SER A N 1
ATOM 870 C CA . SER A 1 122 ? 28.162 15.449 -11.688 1.00 74.50 122 SER A CA 1
ATOM 871 C C . SER A 1 122 ? 27.949 15.125 -13.159 1.00 74.50 122 SER A C 1
ATOM 873 O O . SER A 1 122 ? 28.708 15.554 -14.025 1.00 74.50 122 SER A O 1
ATOM 875 N N . VAL A 1 123 ? 26.949 14.293 -13.431 1.00 73.00 123 VAL A N 1
ATOM 876 C CA . VAL A 1 123 ? 26.493 14.030 -14.785 1.00 73.00 123 VAL A CA 1
ATOM 877 C C . VAL A 1 123 ? 25.929 15.358 -15.279 1.00 73.00 123 VAL A C 1
ATOM 879 O O . VAL A 1 123 ? 25.061 15.916 -14.599 1.00 73.00 123 VAL A O 1
ATOM 882 N N . PRO A 1 124 ? 26.430 15.915 -16.396 1.00 74.75 124 PRO A N 1
ATOM 883 C CA . PRO A 1 124 ? 25.823 17.094 -16.988 1.00 74.75 124 PRO A CA 1
ATOM 884 C C . PRO A 1 124 ? 24.342 16.788 -17.187 1.00 74.75 124 PRO A C 1
ATOM 886 O O . PRO A 1 124 ? 23.986 15.796 -17.827 1.00 74.75 124 PRO A O 1
ATOM 889 N N . GLY A 1 125 ? 23.497 17.590 -16.537 1.00 65.12 125 GLY A N 1
ATOM 890 C CA . GLY A 1 125 ? 22.057 17.412 -16.592 1.00 65.12 125 GLY A CA 1
ATOM 891 C C . GLY A 1 125 ? 21.593 17.349 -18.049 1.00 65.12 125 GLY A C 1
ATOM 892 O O . GLY A 1 125 ? 22.206 17.992 -18.911 1.00 65.12 125 GLY A O 1
ATOM 893 N N . PRO A 1 126 ? 20.536 16.575 -18.348 1.00 74.75 126 PRO A N 1
ATOM 894 C CA . PRO A 1 126 ? 19.949 16.589 -19.677 1.00 74.75 126 PRO A CA 1
ATOM 895 C C . PRO A 1 126 ? 19.650 18.044 -20.069 1.00 74.75 126 PRO A C 1
ATOM 897 O O . PRO A 1 126 ? 19.253 18.836 -19.204 1.00 74.75 126 PRO A O 1
ATOM 900 N N . PRO A 1 127 ? 19.866 18.426 -21.341 1.00 76.31 127 PRO A N 1
ATOM 901 C CA . PRO A 1 127 ? 19.534 19.767 -21.795 1.00 76.31 127 PRO A CA 1
ATOM 902 C C . PRO A 1 127 ? 18.078 20.074 -21.420 1.00 76.31 127 PRO A C 1
ATOM 904 O O . PRO A 1 127 ? 17.245 19.161 -21.452 1.00 76.31 127 PRO A O 1
ATOM 907 N N . PRO A 1 128 ? 17.757 21.327 -21.050 1.00 71.19 128 PRO A N 1
ATOM 908 C CA . PRO A 1 128 ? 16.396 21.710 -20.715 1.00 71.19 128 PRO A CA 1
ATOM 909 C C . PRO A 1 128 ? 15.488 21.318 -21.877 1.00 71.19 128 PRO A C 1
ATOM 911 O O . PRO A 1 128 ? 15.613 21.835 -22.989 1.00 71.19 128 PRO A O 1
ATOM 914 N N . VAL A 1 129 ? 14.605 20.355 -21.621 1.00 70.81 129 VAL A N 1
ATOM 915 C CA . VAL A 1 129 ? 13.588 19.948 -22.581 1.00 70.81 129 VAL A CA 1
ATOM 916 C C . VAL A 1 129 ? 12.649 21.140 -22.676 1.00 70.81 129 VAL A C 1
ATOM 918 O O . VAL A 1 129 ? 11.894 21.416 -21.745 1.00 70.81 129 VAL A O 1
ATOM 921 N N . GLN A 1 130 ? 12.765 21.915 -23.755 1.00 72.62 130 GLN A N 1
ATOM 922 C CA . GLN A 1 130 ? 11.802 22.969 -24.034 1.00 72.62 130 GLN A CA 1
ATOM 923 C C . GLN A 1 130 ? 10.422 22.304 -24.081 1.00 72.62 130 GLN A C 1
ATOM 925 O O . GLN A 1 130 ? 10.254 21.348 -24.845 1.00 72.62 130 GLN A O 1
ATOM 930 N N . PRO A 1 131 ? 9.448 22.743 -23.266 1.00 65.62 131 PRO A N 1
ATOM 931 C CA . PRO A 1 131 ? 8.097 22.229 -23.365 1.00 65.62 131 PRO A CA 1
ATOM 932 C C . PRO A 1 131 ? 7.600 22.542 -24.774 1.00 65.62 131 PRO A C 1
ATOM 934 O O . PRO A 1 131 ? 7.428 23.704 -25.144 1.00 65.62 131 PRO A O 1
ATOM 937 N N . ALA A 1 132 ? 7.428 21.498 -25.585 1.00 62.00 132 ALA A N 1
ATOM 938 C CA . ALA A 1 132 ? 6.753 21.627 -26.860 1.00 62.00 132 ALA A CA 1
ATOM 939 C C . ALA A 1 132 ? 5.369 22.209 -26.569 1.00 62.00 132 ALA A C 1
ATOM 941 O O . ALA A 1 132 ? 4.617 21.655 -25.764 1.00 62.00 132 ALA A O 1
ATOM 942 N N . ALA A 1 133 ? 5.063 23.354 -27.181 1.00 62.03 133 ALA A N 1
ATOM 943 C CA . ALA A 1 133 ? 3.741 23.944 -27.102 1.00 62.03 133 ALA A CA 1
ATOM 944 C C . ALA A 1 133 ? 2.704 22.858 -27.445 1.00 62.03 133 ALA A C 1
ATOM 946 O O . ALA A 1 133 ? 2.892 22.154 -28.445 1.00 62.03 133 ALA A O 1
ATOM 947 N N . PRO A 1 134 ? 1.646 22.678 -26.633 1.00 62.03 134 PRO A N 1
ATOM 948 C CA . PRO A 1 134 ? 0.608 21.709 -26.932 1.00 62.03 134 PRO A CA 1
ATOM 949 C C . PRO A 1 134 ? -0.004 22.067 -28.286 1.00 62.03 134 PRO A C 1
ATOM 951 O O . PRO A 1 134 ? -0.716 23.062 -28.421 1.00 62.03 134 PRO A O 1
ATOM 954 N N . GLN A 1 135 ? 0.306 21.268 -29.308 1.00 63.44 135 GLN A N 1
ATOM 955 C CA . GLN A 1 135 ? -0.410 21.321 -30.570 1.00 63.44 135 GLN A CA 1
ATOM 956 C C . GLN A 1 135 ? -1.791 20.745 -30.297 1.00 63.44 135 GLN A C 1
ATOM 958 O O . GLN A 1 135 ? -1.976 19.532 -30.250 1.00 63.44 135 GLN A O 1
ATOM 963 N N . VAL A 1 136 ? -2.741 21.635 -30.031 1.00 65.44 136 VAL A N 1
ATOM 964 C CA . VAL A 1 136 ? -4.160 21.306 -29.955 1.00 65.44 136 VAL A CA 1
ATOM 965 C C . VAL A 1 136 ? -4.573 20.850 -31.357 1.00 65.44 136 VAL A C 1
ATOM 967 O O . VAL A 1 136 ? -4.535 21.670 -32.279 1.00 65.44 136 VAL A O 1
ATOM 970 N N . PRO A 1 137 ? -4.929 19.572 -31.581 1.00 62.81 137 PRO A N 1
ATOM 971 C CA . PRO A 1 137 ? -5.559 19.200 -32.834 1.00 62.81 137 PRO A CA 1
ATOM 972 C C . PRO A 1 137 ? -6.878 19.968 -32.930 1.00 62.81 137 PRO A C 1
ATOM 974 O O . PRO A 1 137 ? -7.673 19.971 -31.988 1.00 62.81 137 PRO A O 1
ATOM 977 N N . ALA A 1 138 ? -7.088 20.648 -34.057 1.00 61.44 138 ALA A N 1
ATOM 978 C CA . ALA A 1 138 ? -8.338 21.317 -34.383 1.00 61.44 138 ALA A CA 1
ATOM 979 C C . ALA A 1 138 ? -9.449 20.263 -34.517 1.00 61.44 138 ALA A C 1
ATOM 981 O O . ALA A 1 138 ? -9.696 19.719 -35.592 1.00 61.44 138 ALA A O 1
ATOM 982 N N . GLY A 1 139 ? -10.063 19.917 -33.387 1.00 64.62 139 GLY A N 1
ATOM 983 C CA . GLY A 1 139 ? -11.261 19.096 -33.335 1.00 64.62 139 GLY A CA 1
ATOM 984 C C . GLY A 1 139 ? -12.473 19.869 -33.866 1.00 64.62 139 GLY A C 1
ATOM 985 O O . GLY A 1 139 ? -12.486 21.102 -33.808 1.00 64.62 139 GLY A O 1
ATOM 986 N N . PRO A 1 140 ? -13.486 19.165 -34.401 1.00 70.00 140 PRO A N 1
ATOM 987 C CA . PRO A 1 140 ? -14.696 19.787 -34.927 1.00 70.00 140 PRO A CA 1
ATOM 988 C C . PRO A 1 140 ? -15.420 20.607 -33.843 1.00 70.00 140 PRO A C 1
ATOM 990 O O . PRO A 1 140 ? -15.361 20.243 -32.664 1.00 70.00 140 PRO A O 1
ATOM 993 N N . PRO A 1 141 ? -16.101 21.708 -34.221 1.00 69.94 141 PRO A N 1
ATOM 994 C CA . PRO A 1 141 ? -16.803 22.555 -33.265 1.00 69.94 141 PRO A CA 1
ATOM 995 C C . PRO A 1 141 ? -17.883 21.748 -32.523 1.00 69.94 141 PRO A C 1
ATOM 997 O O . PRO A 1 141 ? -18.556 20.916 -33.140 1.00 69.94 141 PRO A O 1
ATOM 1000 N N . PRO A 1 142 ? -18.059 21.966 -31.207 1.00 68.44 142 PRO A N 1
ATOM 1001 C CA . PRO A 1 142 ? -19.104 21.296 -30.449 1.00 68.44 142 PRO A CA 1
ATOM 1002 C C . PRO A 1 142 ? -20.496 21.745 -30.932 1.00 68.44 142 PRO A C 1
ATOM 1004 O O . PRO A 1 142 ? -20.668 22.913 -31.289 1.00 68.44 142 PRO A O 1
ATOM 1007 N N . PRO A 1 143 ? -21.504 20.853 -30.932 1.00 65.69 143 PRO A N 1
ATOM 1008 C CA . PRO A 1 143 ? -22.871 21.235 -31.257 1.00 65.69 143 PRO A CA 1
ATOM 1009 C C . PRO A 1 143 ? -23.444 22.142 -30.158 1.00 65.69 143 PRO A C 1
ATOM 1011 O O . PRO A 1 143 ? -23.586 21.745 -29.000 1.00 65.69 143 PRO A O 1
ATOM 1014 N N . GLU A 1 144 ? -23.793 23.371 -30.533 1.00 63.56 144 GLU A N 1
ATOM 1015 C CA . GLU A 1 144 ? -24.589 24.293 -29.723 1.00 63.56 144 GLU A CA 1
ATOM 1016 C C . GLU A 1 144 ? -26.018 23.754 -29.564 1.00 63.56 144 GLU A C 1
ATOM 1018 O O . GLU A 1 144 ? -26.874 24.044 -30.390 1.00 63.56 144 GLU A O 1
ATOM 1023 N N . ALA A 1 145 ? -26.292 22.965 -28.522 1.00 58.69 145 ALA A N 1
ATOM 1024 C CA . ALA A 1 145 ? -27.631 22.851 -27.926 1.00 58.69 145 ALA A CA 1
ATOM 1025 C C . ALA A 1 145 ? -27.639 21.882 -26.735 1.00 58.69 145 ALA A C 1
ATOM 1027 O O . ALA A 1 145 ? -27.898 20.697 -26.903 1.00 58.69 145 ALA A O 1
ATOM 1028 N N . MET A 1 146 ? -27.428 22.398 -25.522 1.00 56.81 146 MET A N 1
ATOM 1029 C CA . MET A 1 146 ? -28.255 22.057 -24.351 1.00 56.81 146 MET A CA 1
ATOM 1030 C C . MET A 1 146 ? -27.850 22.933 -23.162 1.00 56.81 146 MET A C 1
ATOM 1032 O O . MET A 1 146 ? -27.115 22.549 -22.257 1.00 56.81 146 MET A O 1
ATOM 1036 N N . GLN A 1 147 ? -28.359 24.163 -23.180 1.00 61.34 147 GLN A N 1
ATOM 1037 C CA . GLN A 1 147 ? -28.448 25.002 -21.994 1.00 61.34 147 GLN A CA 1
ATOM 1038 C C . GLN A 1 147 ? -29.524 24.411 -21.070 1.00 61.34 147 GLN A C 1
ATOM 1040 O O . GLN A 1 147 ? -30.702 24.707 -21.239 1.00 61.34 147 GLN A O 1
ATOM 1045 N N . LEU A 1 148 ? -29.137 23.588 -20.091 1.00 56.66 148 LEU A N 1
ATOM 1046 C CA . LEU A 1 148 ? -29.995 23.240 -18.953 1.00 56.66 148 LEU A CA 1
ATOM 1047 C C . LEU A 1 148 ? -29.186 23.272 -17.642 1.00 56.66 148 LEU A C 1
ATOM 1049 O O . LEU A 1 148 ? -28.732 22.270 -17.116 1.00 56.66 148 LEU A O 1
ATOM 1053 N N . ARG A 1 149 ? -28.960 24.498 -17.164 1.00 58.94 149 ARG A N 1
ATOM 1054 C CA . ARG A 1 149 ? -29.320 24.955 -15.813 1.00 58.94 149 ARG A CA 1
ATOM 1055 C C . ARG A 1 149 ? -29.139 23.942 -14.666 1.00 58.94 149 ARG A C 1
ATOM 1057 O O . ARG A 1 149 ? -30.123 23.421 -14.166 1.00 58.94 149 ARG A O 1
ATOM 1064 N N . GLU A 1 150 ? -27.926 23.830 -14.128 1.00 55.03 150 GLU A N 1
ATOM 1065 C CA . GLU A 1 150 ? -27.759 23.497 -12.707 1.00 55.03 150 GLU A CA 1
ATOM 1066 C C . GLU A 1 150 ? -26.518 24.184 -12.121 1.00 55.03 150 GLU A C 1
ATOM 1068 O O . GLU A 1 150 ? -25.384 23.723 -12.207 1.00 55.03 150 GLU A O 1
ATOM 1073 N N . ALA A 1 151 ? -26.754 25.366 -11.553 1.00 55.00 151 ALA A N 1
ATOM 1074 C CA . ALA A 1 151 ? -25.815 26.049 -10.685 1.00 55.00 151 ALA A CA 1
ATOM 1075 C C . ALA A 1 151 ? -25.874 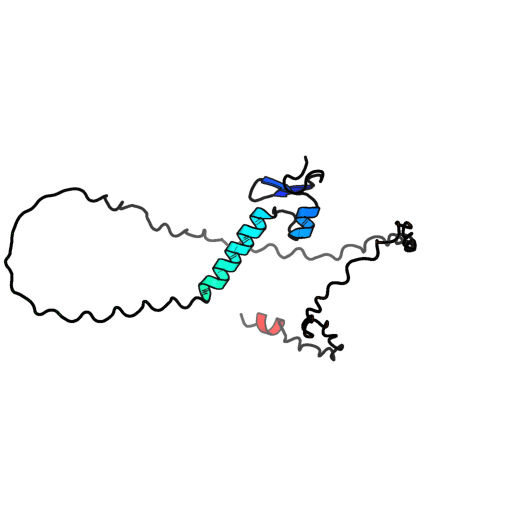25.386 -9.302 1.00 55.00 151 ALA A C 1
ATOM 1077 O O . ALA A 1 151 ? -26.612 25.831 -8.423 1.00 55.00 151 ALA A O 1
ATOM 1078 N N . ALA A 1 152 ? -25.110 24.313 -9.111 1.00 52.12 152 ALA A N 1
ATOM 1079 C CA . ALA A 1 152 ? -24.772 23.834 -7.779 1.00 52.12 152 ALA A CA 1
ATOM 1080 C C . ALA A 1 152 ? -23.560 24.633 -7.289 1.00 52.12 152 ALA A C 1
ATOM 1082 O O . ALA A 1 152 ? -22.438 24.465 -7.767 1.00 52.12 152 ALA A O 1
ATOM 1083 N N . ALA A 1 153 ? -23.816 25.560 -6.369 1.00 58.44 153 ALA A N 1
ATOM 1084 C CA . ALA A 1 153 ? -22.804 26.329 -5.669 1.00 58.44 153 ALA A CA 1
ATOM 1085 C C . ALA A 1 153 ? -21.771 25.384 -5.032 1.00 58.44 153 ALA A C 1
ATOM 1087 O O . ALA A 1 153 ? -22.061 24.703 -4.049 1.00 58.44 153 ALA A O 1
ATOM 1088 N N . ALA A 1 154 ? -20.559 25.356 -5.589 1.00 56.78 154 ALA A N 1
ATOM 1089 C CA . ALA A 1 154 ? -19.415 24.757 -4.923 1.00 56.78 154 ALA A CA 1
ATOM 1090 C C . ALA A 1 154 ? -19.200 25.506 -3.594 1.00 56.78 154 ALA A C 1
ATOM 1092 O O . ALA A 1 154 ? -19.092 26.738 -3.600 1.00 56.78 154 ALA A O 1
ATOM 1093 N N . PRO A 1 155 ? -19.188 24.814 -2.444 1.00 59.69 155 PRO A N 1
ATOM 1094 C CA . PRO A 1 155 ? -19.083 25.484 -1.162 1.00 59.69 155 PRO A CA 1
ATOM 1095 C C . PRO A 1 155 ? -17.688 26.140 -1.029 1.00 59.69 155 PRO A C 1
ATOM 1097 O O . PRO A 1 155 ? -16.674 25.496 -1.299 1.00 59.69 155 PRO A O 1
ATOM 1100 N N . PRO A 1 156 ? -17.601 27.416 -0.605 1.00 62.06 156 PRO A N 1
ATOM 1101 C CA . PRO A 1 156 ? -16.393 28.253 -0.701 1.00 62.06 156 PRO A CA 1
ATOM 1102 C C . PRO A 1 156 ? -15.228 27.863 0.232 1.00 62.06 156 PRO A C 1
ATOM 1104 O O . PRO A 1 156 ? -14.266 28.614 0.356 1.00 62.06 156 PRO A O 1
ATOM 1107 N N . HIS A 1 157 ? -15.280 26.708 0.898 1.00 62.31 157 HIS A N 1
ATOM 1108 C CA . HIS A 1 157 ? -14.299 26.310 1.915 1.00 62.31 157 HIS A CA 1
ATOM 1109 C C . HIS A 1 157 ? -13.132 25.463 1.379 1.00 62.31 157 HIS A C 1
ATOM 1111 O O . HIS A 1 157 ? -12.255 25.099 2.153 1.00 62.31 157 HIS A O 1
ATOM 1117 N N . LEU A 1 158 ? -13.095 25.164 0.075 1.00 57.25 158 LEU A N 1
ATOM 1118 C CA . LEU A 1 158 ? -11.976 24.466 -0.580 1.00 57.25 158 LEU A CA 1
ATOM 1119 C C . LEU A 1 158 ? -11.062 25.421 -1.363 1.00 57.25 158 LEU A C 1
ATOM 1121 O O . LEU A 1 158 ? -10.426 25.035 -2.340 1.00 57.25 158 LEU A O 1
ATOM 1125 N N . GLN A 1 159 ? -10.992 26.685 -0.946 1.00 69.50 159 GLN A N 1
ATOM 1126 C CA . GLN A 1 159 ? -9.892 27.548 -1.364 1.00 69.50 159 GLN A CA 1
ATOM 1127 C C . GLN A 1 159 ? -8.607 26.988 -0.727 1.00 69.50 159 GLN A C 1
ATOM 1129 O O . GLN A 1 159 ? -8.598 26.775 0.490 1.00 69.50 159 GLN A O 1
ATOM 1134 N N . PRO A 1 160 ? -7.533 26.728 -1.494 1.00 62.78 160 PRO A N 1
ATOM 1135 C CA . PRO A 1 160 ? -6.251 26.359 -0.915 1.00 62.78 160 PRO A CA 1
ATOM 1136 C C . PRO A 1 160 ? -5.822 27.503 0.002 1.00 62.78 160 PRO A C 1
ATOM 1138 O O . PRO A 1 160 ? -5.563 28.615 -0.456 1.00 62.78 160 PRO A O 1
ATOM 1141 N N . ILE A 1 161 ? -5.810 27.250 1.311 1.00 65.00 161 ILE A N 1
ATOM 1142 C CA . ILE A 1 161 ? -5.321 28.211 2.293 1.00 65.00 161 ILE A CA 1
ATOM 1143 C C . ILE A 1 161 ? -3.844 28.404 1.971 1.00 65.00 161 ILE A C 1
ATOM 1145 O O . ILE A 1 161 ? -3.012 27.542 2.250 1.00 65.00 161 ILE A O 1
ATOM 1149 N N . GLN A 1 162 ? -3.535 29.523 1.321 1.00 64.62 162 GLN A N 1
ATOM 1150 C CA . GLN A 1 162 ? -2.174 29.991 1.147 1.00 64.62 162 GLN A CA 1
ATOM 1151 C C . GLN A 1 162 ? -1.680 30.338 2.553 1.00 64.62 162 GLN A C 1
ATOM 1153 O O . GLN A 1 162 ? -1.983 31.407 3.079 1.00 64.62 162 GLN A O 1
ATOM 1158 N N . VAL A 1 163 ? -1.024 29.384 3.217 1.00 72.56 163 VAL A N 1
ATOM 1159 C CA . VAL A 1 163 ? -0.410 29.623 4.522 1.00 72.56 163 VAL A CA 1
ATOM 1160 C C . VAL A 1 163 ? 0.752 30.583 4.264 1.00 72.56 163 VAL A C 1
ATOM 1162 O O . VAL A 1 163 ? 1.689 30.203 3.556 1.00 72.56 163 VAL A O 1
ATOM 1165 N N . PRO A 1 164 ? 0.698 31.834 4.756 1.00 72.81 164 PRO A N 1
ATOM 1166 C CA . PRO A 1 164 ? 1.816 32.749 4.602 1.00 72.81 164 PRO A CA 1
ATOM 1167 C C . PRO A 1 164 ? 3.048 32.134 5.282 1.00 72.81 164 PRO A C 1
ATOM 1169 O O . PRO A 1 164 ? 2.892 31.495 6.327 1.00 72.81 164 PRO A O 1
ATOM 1172 N N . PRO A 1 165 ? 4.261 32.300 4.725 1.00 73.06 165 PRO A N 1
ATOM 1173 C CA . PRO A 1 165 ? 5.482 31.829 5.364 1.00 73.06 165 PRO A CA 1
ATOM 1174 C C . PRO A 1 165 ? 5.615 32.515 6.727 1.00 73.06 165 PRO A C 1
ATOM 1176 O O . PRO A 1 165 ? 5.960 33.692 6.825 1.00 73.06 165 PRO A O 1
ATOM 1179 N N . GLY A 1 166 ? 5.259 31.785 7.782 1.00 68.38 166 GLY A N 1
ATOM 1180 C CA . GLY A 1 166 ? 5.437 32.233 9.152 1.00 68.38 166 GLY A CA 1
ATOM 1181 C C . GLY A 1 166 ? 6.926 32.298 9.499 1.00 68.38 166 GLY A C 1
ATOM 1182 O O . GLY A 1 166 ? 7.734 31.602 8.877 1.00 68.38 166 GLY A O 1
ATOM 1183 N N . PRO A 1 167 ? 7.314 33.122 10.487 1.00 70.81 167 PRO A N 1
ATOM 1184 C CA . PRO A 1 167 ? 8.682 33.145 10.976 1.00 70.81 167 PRO A CA 1
ATOM 1185 C C . PRO A 1 167 ? 9.061 31.744 11.459 1.00 70.81 167 PRO A C 1
ATOM 1187 O O . PRO A 1 167 ? 8.375 31.155 12.296 1.00 70.81 167 PRO A O 1
ATOM 1190 N N . VAL A 1 168 ? 10.147 31.207 10.907 1.00 63.28 168 VAL A N 1
ATOM 1191 C CA . VAL A 1 168 ? 10.731 29.938 11.338 1.00 63.28 168 VAL A CA 1
ATOM 1192 C C . VAL A 1 168 ? 11.296 30.175 12.734 1.00 63.28 168 VAL A C 1
ATOM 1194 O O . VAL A 1 168 ? 12.405 30.681 12.895 1.00 63.28 168 VAL A O 1
ATOM 1197 N N . VAL A 1 169 ? 10.496 29.900 13.761 1.00 62.50 169 VAL A N 1
ATOM 1198 C CA . VAL A 1 169 ? 10.986 29.908 15.135 1.00 62.50 169 VAL A CA 1
ATOM 1199 C C . VAL A 1 169 ? 11.885 28.687 15.249 1.00 62.50 169 VAL A C 1
ATOM 1201 O O . VAL A 1 169 ? 11.409 27.560 15.114 1.00 62.50 169 VAL A O 1
ATOM 1204 N N . ALA A 1 170 ? 13.189 28.910 15.418 1.00 61.78 170 ALA A N 1
ATOM 1205 C CA . ALA A 1 170 ? 14.134 27.846 15.717 1.00 61.78 170 ALA A CA 1
ATOM 1206 C C . ALA A 1 170 ? 13.593 27.079 16.927 1.00 61.78 170 ALA A C 1
ATOM 1208 O O . ALA A 1 170 ? 13.459 27.644 18.014 1.00 61.78 170 ALA A O 1
ATOM 1209 N N . ALA A 1 171 ? 13.199 25.822 16.715 1.00 53.22 171 ALA A N 1
ATOM 1210 C CA . ALA A 1 171 ? 12.801 24.964 17.812 1.00 53.22 171 ALA A CA 1
ATOM 1211 C C . ALA A 1 171 ? 13.974 24.915 18.803 1.00 53.22 171 ALA A C 1
ATOM 1213 O O . ALA A 1 171 ? 15.118 24.780 18.355 1.00 53.22 171 ALA A O 1
ATOM 1214 N N . PRO A 1 172 ? 13.733 25.049 20.120 1.00 58.41 172 PRO A N 1
ATOM 1215 C CA . PRO A 1 172 ? 14.775 24.792 21.091 1.00 58.41 172 PRO A CA 1
ATOM 1216 C C . PRO A 1 172 ? 15.213 23.349 20.868 1.00 58.41 172 PRO A C 1
ATOM 1218 O O . PRO A 1 172 ? 14.429 22.415 21.048 1.00 58.41 172 PRO A O 1
ATOM 1221 N N . THR A 1 173 ? 16.447 23.175 20.410 1.00 58.41 173 THR A N 1
ATOM 1222 C CA . THR A 1 173 ? 17.165 21.908 20.469 1.00 58.41 173 THR A CA 1
ATOM 1223 C C . THR A 1 173 ? 17.366 21.620 21.948 1.00 58.41 173 THR A C 1
ATOM 1225 O O . THR A 1 173 ? 18.410 21.931 22.513 1.00 58.41 173 THR A O 1
ATOM 1228 N N . ALA A 1 174 ? 16.301 21.161 22.605 1.00 56.78 174 ALA A N 1
ATOM 1229 C CA . ALA A 1 174 ? 16.388 20.617 23.938 1.00 56.78 174 ALA A CA 1
ATOM 1230 C C . ALA A 1 174 ? 17.335 19.427 23.830 1.00 56.78 174 ALA A C 1
ATOM 1232 O O . ALA A 1 174 ? 17.123 18.507 23.037 1.00 56.78 174 ALA A O 1
ATOM 1233 N N . ASP A 1 175 ? 18.424 19.583 24.556 1.00 58.06 175 ASP A N 1
ATOM 1234 C CA . ASP A 1 175 ? 19.591 18.741 24.646 1.00 58.06 175 ASP A CA 1
ATOM 1235 C C . ASP A 1 175 ? 19.187 17.269 24.833 1.00 58.06 175 ASP A C 1
ATOM 1237 O O . ASP A 1 175 ? 18.839 16.813 25.920 1.00 58.06 175 ASP A O 1
ATOM 1241 N N . PHE A 1 176 ? 19.148 16.518 23.731 1.00 58.00 176 PHE A N 1
ATOM 1242 C CA . PHE A 1 176 ? 18.866 15.080 23.759 1.00 58.00 176 PHE A CA 1
ATOM 1243 C C . PHE A 1 176 ? 20.029 14.307 24.408 1.00 58.00 176 PHE A C 1
ATOM 1245 O O . PHE A 1 176 ? 19.860 13.160 24.815 1.00 58.00 176 PHE A O 1
ATOM 1252 N N . GLU A 1 177 ? 21.201 14.940 24.520 1.00 65.62 177 GLU A N 1
ATOM 1253 C CA . GLU A 1 177 ? 22.394 14.381 25.151 1.00 65.62 177 GLU A CA 1
ATOM 1254 C C . GLU A 1 177 ? 22.256 14.356 26.682 1.00 65.62 177 GLU A C 1
ATOM 1256 O O . GLU A 1 177 ? 22.596 13.351 27.305 1.00 65.62 177 GLU A O 1
ATOM 1261 N N . GLU A 1 178 ? 21.632 15.377 27.280 1.00 68.12 178 GLU A N 1
ATOM 1262 C CA . GLU A 1 178 ? 21.315 15.400 28.717 1.00 68.12 178 GLU A CA 1
ATOM 1263 C C . GLU A 1 178 ? 20.292 14.310 29.101 1.00 68.12 178 GLU A C 1
ATOM 1265 O O . GLU A 1 178 ? 20.444 13.643 30.124 1.00 68.12 178 GLU A O 1
ATOM 1270 N N . LEU A 1 179 ? 19.315 14.022 28.228 1.00 66.88 179 LEU A N 1
ATOM 1271 C CA . LEU A 1 179 ? 18.305 12.984 28.480 1.00 66.88 179 LEU A CA 1
ATOM 1272 C C . LEU A 1 179 ? 18.850 11.545 28.402 1.00 66.88 179 LEU A C 1
ATOM 1274 O O . LEU A 1 179 ? 18.230 10.630 28.943 1.00 66.88 179 LEU A O 1
ATOM 1278 N N . MET A 1 180 ? 19.980 11.324 27.721 1.00 70.88 180 MET A N 1
ATOM 1279 C CA . MET A 1 180 ? 20.626 10.006 27.653 1.00 70.88 180 MET A CA 1
ATOM 1280 C C . MET A 1 180 ? 21.641 9.766 28.778 1.00 70.88 180 MET A C 1
ATOM 1282 O O . MET A 1 180 ? 22.067 8.627 28.963 1.00 70.88 180 MET A O 1
ATOM 1286 N N . ALA A 1 181 ? 22.023 10.798 29.535 1.00 74.94 181 ALA A N 1
ATOM 1287 C CA . ALA A 1 181 ? 22.998 10.682 30.620 1.00 74.94 181 ALA A CA 1
ATOM 1288 C C . ALA A 1 181 ? 22.385 10.266 31.977 1.00 74.94 181 ALA A C 1
ATOM 1290 O O . ALA A 1 181 ? 23.126 9.864 32.871 1.00 74.94 181 ALA A O 1
ATOM 1291 N N . GLU A 1 182 ? 21.057 10.329 32.139 1.00 67.12 182 GLU A N 1
ATOM 1292 C CA . GLU A 1 182 ? 20.344 9.987 33.390 1.00 67.12 182 GLU A CA 1
ATOM 1293 C C . GLU A 1 182 ? 19.743 8.560 33.435 1.00 67.12 182 GLU A C 1
ATOM 1295 O O . GLU A 1 182 ? 18.973 8.250 34.347 1.00 67.12 182 GLU A O 1
ATOM 1300 N N . GLY A 1 183 ? 20.078 7.682 32.479 1.00 60.62 183 GLY A N 1
ATOM 1301 C CA . GLY A 1 183 ? 19.559 6.303 32.383 1.00 60.62 183 GLY A CA 1
ATOM 1302 C C . GLY A 1 183 ? 20.485 5.220 32.924 1.00 60.62 183 GLY A C 1
ATOM 1303 O O . GLY A 1 183 ? 21.623 5.125 32.416 1.00 60.62 183 GLY A O 1
#